Protein AF-A0A658NN05-F1 (afdb_monomer)

Secondary structure (DSSP, 8-state):
----GGGSSSHHHHHTGGGS-HHHHHHHHHHTTTT-SS-TTSHHHHHHHHHHHHHHHHHHHHHHHHHHHHHTT--

Structure (mmCIF, N/CA/C/O backbone):
data_AF-A0A658NN05-F1
#
_entry.id   AF-A0A658NN05-F1
#
loop_
_atom_site.group_PDB
_atom_site.id
_atom_site.type_symbol
_atom_site.label_atom_id
_atom_site.label_alt_id
_atom_site.label_comp_id
_atom_site.label_asym_id
_atom_site.label_entity_id
_atom_site.label_seq_id
_atom_site.pdbx_PDB_ins_code
_atom_site.Cartn_x
_atom_site.Cartn_y
_atom_site.Cartn_z
_atom_site.occupancy
_atom_site.B_iso_or_equiv
_atom_site.auth_seq_id
_atom_site.auth_comp_id
_atom_site.auth_asym_id
_atom_site.auth_atom_id
_atom_site.pdbx_PDB_model_num
ATOM 1 N N . MET A 1 1 ? 4.719 -14.387 -7.624 1.00 52.28 1 MET A N 1
ATOM 2 C CA . MET A 1 1 ? 4.737 -12.964 -7.214 1.00 52.28 1 MET A CA 1
ATOM 3 C C . MET A 1 1 ? 6.132 -12.666 -6.674 1.00 52.28 1 MET A C 1
ATOM 5 O O . MET A 1 1 ? 6.501 -13.228 -5.658 1.00 52.28 1 MET A O 1
ATOM 9 N N . GLY A 1 2 ? 6.974 -11.965 -7.439 1.00 53.66 2 GLY A N 1
ATOM 10 C CA . GLY A 1 2 ? 8.441 -12.099 -7.354 1.00 53.66 2 GLY A CA 1
ATOM 11 C C . GLY A 1 2 ? 9.213 -11.132 -6.449 1.00 53.66 2 GLY A C 1
ATOM 12 O O . GLY A 1 2 ? 10.397 -10.954 -6.686 1.00 53.66 2 GLY A O 1
ATOM 13 N N . ALA A 1 3 ? 8.594 -10.497 -5.453 1.00 63.78 3 ALA A N 1
ATOM 14 C CA . ALA A 1 3 ? 9.317 -9.694 -4.462 1.00 63.78 3 ALA A CA 1
ATOM 15 C C . ALA A 1 3 ? 8.556 -9.687 -3.136 1.00 63.78 3 ALA A C 1
ATOM 17 O O . ALA A 1 3 ? 7.332 -9.528 -3.144 1.00 63.78 3 ALA A O 1
ATOM 18 N N . LYS A 1 4 ? 9.255 -9.838 -2.006 1.00 72.12 4 LYS A N 1
ATOM 19 C CA . LYS A 1 4 ? 8.640 -9.640 -0.690 1.00 72.12 4 LYS A CA 1
ATOM 20 C C . LYS A 1 4 ? 8.548 -8.145 -0.403 1.00 72.12 4 LYS A C 1
ATOM 22 O O . LYS A 1 4 ? 9.442 -7.385 -0.765 1.00 72.12 4 LYS A O 1
ATOM 27 N N . VAL A 1 5 ? 7.499 -7.723 0.307 1.00 70.94 5 VAL A N 1
ATOM 28 C CA . VAL A 1 5 ? 7.354 -6.330 0.780 1.00 70.94 5 VAL A CA 1
ATOM 29 C C . VAL A 1 5 ? 8.569 -5.892 1.608 1.00 70.94 5 VAL A C 1
ATOM 31 O O . VAL A 1 5 ? 8.957 -4.727 1.572 1.00 70.94 5 VAL A O 1
ATOM 34 N N . GLU A 1 6 ? 9.215 -6.838 2.288 1.00 75.06 6 GLU A N 1
ATOM 35 C CA . GLU A 1 6 ? 10.426 -6.622 3.084 1.00 75.06 6 GLU A CA 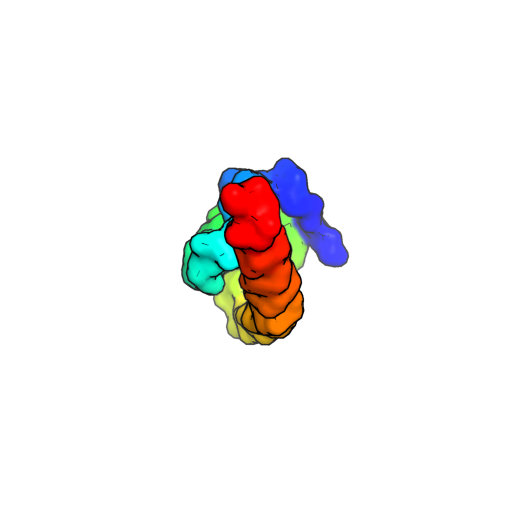1
ATOM 36 C C . GLU A 1 6 ? 11.635 -6.154 2.260 1.00 75.06 6 GLU A C 1
ATOM 38 O O . GLU A 1 6 ? 12.465 -5.406 2.776 1.00 75.06 6 GLU A O 1
ATOM 43 N N . ASP A 1 7 ? 11.701 -6.526 0.979 1.00 78.75 7 ASP A N 1
ATOM 44 C CA . ASP A 1 7 ? 12.801 -6.172 0.074 1.00 78.75 7 ASP A CA 1
ATOM 45 C C . ASP A 1 7 ? 12.604 -4.794 -0.584 1.00 78.75 7 ASP A C 1
ATOM 47 O O . ASP A 1 7 ? 13.512 -4.256 -1.237 1.00 78.75 7 ASP A O 1
ATOM 51 N N . LEU A 1 8 ? 11.409 -4.211 -0.442 1.00 81.00 8 LEU A N 1
ATOM 52 C CA . 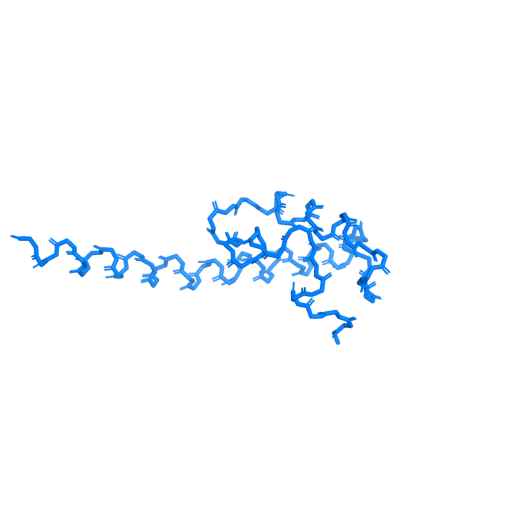LEU A 1 8 ? 11.021 -2.944 -1.051 1.00 81.00 8 LEU A CA 1
ATOM 53 C C . LEU A 1 8 ? 11.361 -1.773 -0.126 1.00 81.00 8 LEU A C 1
ATOM 55 O O . LEU A 1 8 ? 11.280 -1.856 1.097 1.00 81.00 8 LEU A O 1
ATOM 59 N N . THR A 1 9 ? 11.763 -0.643 -0.707 1.00 78.75 9 THR A N 1
ATOM 60 C CA . THR A 1 9 ? 12.187 0.529 0.073 1.00 78.75 9 THR A CA 1
ATOM 61 C C . THR A 1 9 ? 11.455 1.798 -0.375 1.00 78.75 9 THR A C 1
ATOM 63 O O . THR A 1 9 ? 11.520 2.134 -1.562 1.00 78.75 9 THR A O 1
ATOM 66 N N . PRO A 1 10 ? 10.822 2.558 0.542 1.00 82.56 10 PRO A N 1
ATOM 67 C CA . PRO A 1 10 ? 10.646 2.276 1.974 1.00 82.56 10 PRO A CA 1
ATOM 68 C C . PRO A 1 10 ? 9.519 1.260 2.246 1.00 82.56 10 PRO A C 1
ATOM 70 O O . PRO A 1 10 ? 8.381 1.478 1.837 1.00 82.56 10 PRO A O 1
ATOM 73 N N . LYS A 1 11 ? 9.821 0.178 2.983 1.00 81.62 11 LYS A N 1
ATOM 74 C CA . LYS A 1 11 ? 8.841 -0.863 3.357 1.00 81.62 11 LYS A CA 1
ATOM 75 C C . LYS A 1 11 ? 7.723 -0.347 4.259 1.00 81.62 11 LYS A C 1
ATOM 77 O O . LYS A 1 11 ? 6.597 -0.809 4.155 1.00 81.62 11 LYS A O 1
ATOM 82 N N . THR A 1 12 ? 8.017 0.642 5.101 1.00 83.06 12 THR A N 1
ATOM 83 C CA . THR A 1 12 ? 7.046 1.249 6.020 1.00 83.06 12 THR A CA 1
ATOM 84 C C . THR A 1 12 ? 5.872 1.858 5.266 1.00 83.06 12 THR A C 1
ATOM 86 O O . THR A 1 12 ? 4.734 1.590 5.611 1.00 83.06 12 THR A O 1
ATOM 89 N N . LYS A 1 13 ? 6.136 2.571 4.163 1.00 82.00 13 LYS A N 1
ATOM 90 C CA . LYS A 1 13 ? 5.088 3.174 3.325 1.00 82.00 13 LYS A CA 1
ATOM 91 C C . LYS A 1 13 ? 4.218 2.133 2.604 1.00 82.00 13 LYS A C 1
ATOM 93 O O . LYS A 1 13 ? 3.073 2.412 2.278 1.00 82.00 13 LYS A O 1
ATOM 98 N N . LEU A 1 14 ? 4.757 0.937 2.355 1.00 81.94 14 LEU A N 1
ATOM 99 C CA . LEU A 1 14 ? 3.984 -0.196 1.836 1.00 81.94 14 LEU A CA 1
ATOM 100 C C . LEU A 1 14 ? 3.186 -0.897 2.934 1.00 81.94 14 LEU A C 1
ATOM 102 O O . LEU A 1 14 ? 2.097 -1.380 2.664 1.00 81.94 14 LEU A O 1
ATOM 106 N N . GLN A 1 15 ? 3.714 -0.966 4.155 1.00 83.00 15 GLN A N 1
ATOM 107 C CA . G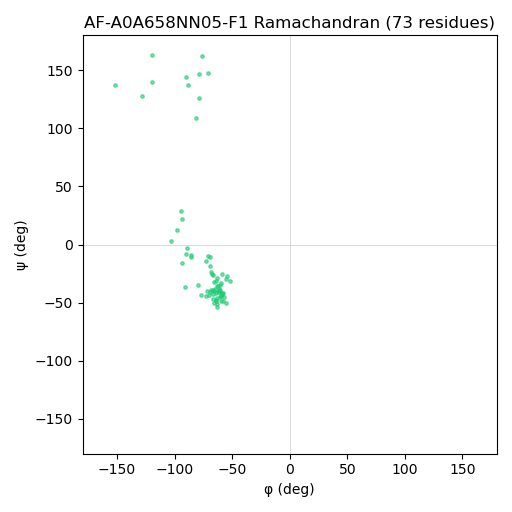LN A 1 15 ? 3.005 -1.539 5.300 1.00 83.00 15 GLN A CA 1
ATOM 108 C C . GLN A 1 15 ? 1.822 -0.665 5.714 1.00 83.00 15 GLN A C 1
ATOM 110 O O . GLN A 1 15 ? 0.753 -1.197 5.986 1.00 83.00 15 GLN A O 1
ATOM 115 N N . SER A 1 16 ? 1.985 0.657 5.672 1.00 85.12 16 SER A N 1
ATOM 116 C CA . SER A 1 16 ? 0.912 1.617 5.914 1.00 85.12 16 SER A CA 1
ATOM 117 C C . SER A 1 16 ? 0.221 2.103 4.642 1.00 85.12 16 SER A C 1
ATOM 119 O O . SER A 1 16 ? -0.293 3.214 4.606 1.00 85.12 16 SER A O 1
ATOM 121 N N . TYR A 1 17 ? 0.179 1.294 3.576 1.00 84.50 17 TYR A N 1
ATOM 122 C CA . TYR A 1 17 ? -0.417 1.713 2.298 1.00 84.50 17 TYR A CA 1
ATOM 123 C C . TYR A 1 17 ? -1.862 2.210 2.429 1.00 84.50 17 TYR A C 1
ATOM 125 O O . TYR A 1 17 ? -2.293 3.019 1.618 1.00 84.50 17 TYR A O 1
ATOM 133 N N . TYR A 1 18 ? -2.591 1.728 3.437 1.00 84.06 18 TYR A N 1
ATOM 134 C CA . TYR A 1 18 ? -3.971 2.110 3.707 1.00 84.06 18 TYR A CA 1
ATOM 135 C C . TYR A 1 18 ? -4.125 3.522 4.283 1.00 84.06 18 TYR A C 1
ATOM 137 O O . TYR A 1 18 ? -5.228 4.057 4.295 1.00 84.06 18 TYR A O 1
ATOM 145 N N . GLU A 1 19 ? -3.029 4.123 4.745 1.00 84.75 19 GLU A N 1
ATOM 146 C CA . GLU A 1 19 ? -2.966 5.517 5.195 1.00 84.75 19 GLU A CA 1
ATOM 147 C C . GLU A 1 19 ? -2.610 6.478 4.050 1.00 84.75 19 GLU A C 1
ATOM 149 O O . GLU A 1 19 ? -2.646 7.693 4.231 1.00 84.75 19 GLU A O 1
ATOM 154 N N . HIS A 1 20 ? -2.240 5.952 2.875 1.00 85.12 20 HIS A N 1
ATOM 155 C CA . HIS A 1 20 ? -1.797 6.737 1.721 1.00 85.12 20 HIS A CA 1
ATOM 156 C C . HIS A 1 20 ? -2.712 6.523 0.516 1.00 85.12 20 HIS A C 1
ATOM 158 O O . HIS A 1 20 ? -3.453 5.550 0.411 1.00 85.12 20 HIS A O 1
ATOM 164 N N . ASP A 1 21 ? -2.617 7.432 -0.445 1.00 85.50 21 ASP A N 1
ATOM 165 C CA . ASP A 1 21 ? -3.297 7.329 -1.727 1.00 85.50 21 ASP A CA 1
ATOM 166 C C . ASP A 1 21 ? -2.618 6.315 -2.675 1.00 85.50 21 ASP A C 1
ATOM 168 O O . ASP A 1 21 ? -1.445 5.943 -2.527 1.00 85.50 21 ASP A O 1
ATOM 172 N N . TYR A 1 22 ? -3.359 5.883 -3.701 1.00 84.19 22 TYR A N 1
ATOM 173 C CA . TYR A 1 22 ? -2.849 4.936 -4.695 1.00 84.19 22 TYR A CA 1
ATOM 174 C C . TYR A 1 22 ? -1.617 5.467 -5.442 1.00 84.19 22 TYR A C 1
ATOM 176 O O . TYR A 1 22 ? -0.727 4.682 -5.774 1.00 84.19 22 TYR A O 1
ATOM 184 N N . GLU A 1 23 ? -1.506 6.776 -5.692 1.00 85.69 23 GLU A N 1
ATOM 185 C CA . GLU A 1 23 ? -0.343 7.328 -6.395 1.00 85.69 23 GLU A CA 1
ATOM 186 C C . GLU A 1 23 ? 0.916 7.239 -5.534 1.00 85.69 23 GLU A C 1
ATOM 188 O O . GLU A 1 23 ? 1.975 6.839 -6.025 1.00 85.69 23 GLU A O 1
ATOM 193 N N . SER A 1 24 ? 0.795 7.522 -4.236 1.00 86.38 24 SER A N 1
ATOM 194 C CA . SER A 1 24 ? 1.848 7.312 -3.244 1.00 86.38 24 SER A CA 1
ATOM 195 C C . SER A 1 24 ? 2.315 5.857 -3.190 1.00 86.38 24 SER A C 1
ATOM 197 O O . SER A 1 24 ? 3.525 5.602 -3.172 1.00 86.38 24 SER A O 1
ATOM 199 N N . PHE A 1 25 ? 1.382 4.904 -3.179 1.00 85.50 25 PHE A N 1
ATOM 200 C CA . PHE A 1 25 ? 1.683 3.470 -3.210 1.00 85.50 25 PHE A CA 1
ATOM 201 C C . PHE A 1 25 ? 2.378 3.071 -4.522 1.00 85.50 25 PHE A C 1
ATOM 203 O O . PHE A 1 25 ? 3.453 2.459 -4.518 1.00 85.50 25 PHE A O 1
ATOM 210 N N . LEU A 1 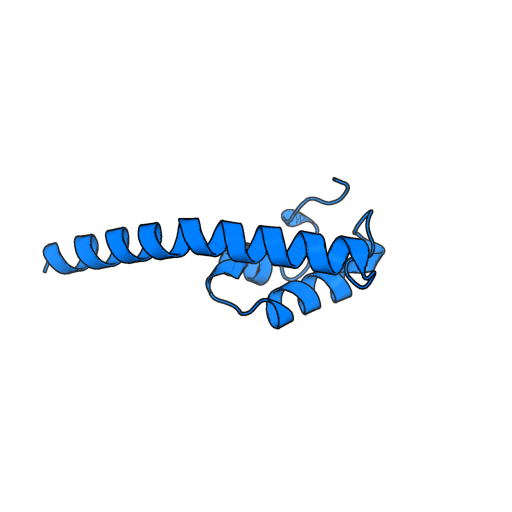26 ? 1.830 3.510 -5.656 1.00 86.25 26 LEU A N 1
ATOM 211 C CA . LEU A 1 26 ? 2.371 3.247 -6.983 1.00 86.25 26 LEU A CA 1
ATOM 212 C C . LEU A 1 26 ? 3.761 3.866 -7.173 1.00 86.25 26 LEU A C 1
ATOM 214 O O . LEU A 1 26 ? 4.618 3.259 -7.813 1.00 86.25 26 LEU A O 1
ATOM 218 N N . ALA A 1 27 ? 4.030 5.041 -6.602 1.00 87.50 27 ALA A N 1
ATOM 219 C CA . ALA A 1 27 ? 5.345 5.673 -6.638 1.00 87.50 27 ALA A CA 1
ATOM 220 C C . ALA A 1 27 ? 6.410 4.807 -5.945 1.00 87.50 27 ALA A C 1
ATOM 222 O O . ALA A 1 27 ? 7.521 4.660 -6.465 1.00 87.50 27 ALA A O 1
ATOM 223 N N . VAL A 1 28 ? 6.071 4.173 -4.815 1.00 87.44 28 VAL A N 1
ATOM 224 C CA . VAL A 1 28 ? 6.972 3.233 -4.128 1.00 87.44 28 VAL A CA 1
ATOM 225 C C . VAL A 1 28 ? 7.207 1.987 -4.982 1.00 87.44 28 VAL A C 1
ATOM 227 O O . VAL A 1 28 ? 8.355 1.557 -5.127 1.00 87.44 28 VAL A O 1
ATOM 230 N N . LEU A 1 29 ? 6.166 1.439 -5.613 1.00 85.38 29 LEU A N 1
ATOM 231 C CA . LEU A 1 29 ? 6.310 0.299 -6.522 1.00 85.38 29 LEU A CA 1
ATOM 232 C C . LEU A 1 29 ? 7.174 0.648 -7.742 1.00 85.38 29 LEU A C 1
ATOM 234 O O . LEU A 1 29 ? 8.119 -0.075 -8.054 1.00 85.38 29 LEU A O 1
ATOM 238 N N . LYS A 1 30 ? 6.932 1.797 -8.385 1.00 86.75 30 LYS A N 1
ATOM 239 C CA . LYS A 1 30 ? 7.732 2.309 -9.511 1.00 86.75 30 LYS A CA 1
ATOM 240 C C . LYS A 1 30 ? 9.198 2.493 -9.126 1.00 86.75 30 LYS A C 1
ATOM 242 O O . LYS A 1 30 ? 10.083 2.107 -9.890 1.00 86.75 30 LYS A O 1
ATOM 247 N N . LYS A 1 31 ? 9.474 3.018 -7.928 1.00 87.44 31 LYS A N 1
ATOM 248 C CA . LYS A 1 31 ? 10.840 3.155 -7.398 1.00 87.44 31 LYS A CA 1
ATOM 249 C C . LYS A 1 31 ? 11.536 1.799 -7.255 1.00 87.44 31 LYS A C 1
ATOM 251 O O . LYS A 1 31 ? 12.732 1.692 -7.515 1.00 87.44 31 LYS A O 1
ATOM 256 N N . ASN A 1 32 ? 10.785 0.758 -6.901 1.00 86.19 32 ASN A N 1
ATOM 257 C CA . ASN A 1 32 ? 11.296 -0.598 -6.729 1.00 86.19 32 ASN A CA 1
ATOM 258 C C . ASN A 1 32 ? 11.081 -1.500 -7.954 1.00 86.19 32 ASN A C 1
ATOM 260 O O . ASN A 1 32 ? 11.338 -2.695 -7.864 1.00 86.19 32 ASN A O 1
ATOM 264 N N . ARG A 1 33 ? 10.701 -0.958 -9.120 1.00 83.50 33 ARG A N 1
ATOM 265 C CA . ARG A 1 33 ? 10.403 -1.741 -10.336 1.00 83.50 33 ARG A CA 1
ATOM 266 C C . ARG A 1 33 ? 11.501 -2.727 -10.745 1.00 83.50 33 ARG A C 1
ATOM 268 O O . ARG A 1 33 ? 11.196 -3.781 -11.269 1.00 83.50 33 ARG A O 1
ATOM 275 N N . LYS A 1 34 ? 12.776 -2.410 -10.470 1.00 83.31 34 LYS A N 1
ATOM 276 C CA . LYS A 1 34 ? 13.922 -3.299 -10.750 1.00 83.31 34 LYS A CA 1
ATOM 277 C C . LYS A 1 34 ? 13.947 -4.557 -9.873 1.00 83.31 34 LYS A C 1
ATOM 279 O O . LYS A 1 34 ? 14.589 -5.530 -10.238 1.00 83.31 34 LYS A O 1
ATOM 284 N N . LYS A 1 35 ? 13.302 -4.502 -8.707 1.00 82.94 35 LYS A N 1
ATOM 285 C CA . LYS A 1 35 ? 13.155 -5.615 -7.763 1.00 82.94 35 LYS A CA 1
ATOM 286 C C . LYS A 1 35 ? 11.850 -6.383 -7.984 1.00 82.94 35 LYS A C 1
ATOM 288 O O . LYS A 1 35 ? 11.702 -7.473 -7.454 1.00 82.94 35 LYS A O 1
ATOM 293 N N . LEU A 1 36 ? 10.899 -5.813 -8.724 1.00 80.69 36 LEU A N 1
ATOM 294 C CA . LEU A 1 36 ? 9.612 -6.434 -9.008 1.00 80.69 36 LEU A CA 1
ATOM 295 C C . LEU A 1 36 ? 9.721 -7.294 -10.271 1.00 80.69 36 LEU A C 1
ATOM 297 O O . LEU A 1 36 ? 10.281 -6.872 -11.276 1.00 80.69 36 LEU A O 1
ATOM 301 N N . ALA A 1 37 ? 9.133 -8.490 -10.237 1.00 78.56 37 ALA A N 1
ATOM 302 C CA . ALA A 1 37 ? 9.031 -9.349 -11.422 1.00 78.56 37 ALA A CA 1
ATOM 303 C C . ALA A 1 37 ? 8.063 -8.797 -12.486 1.00 78.56 37 ALA A C 1
ATOM 305 O O . ALA A 1 37 ? 8.099 -9.212 -13.640 1.00 78.56 37 ALA A O 1
ATOM 306 N N . ILE A 1 38 ? 7.187 -7.877 -12.085 1.00 76.38 38 ILE A N 1
ATOM 307 C CA . ILE A 1 38 ? 6.207 -7.206 -12.935 1.00 76.38 38 ILE A CA 1
ATOM 308 C C . ILE A 1 38 ? 6.476 -5.707 -12.916 1.00 76.38 38 ILE A C 1
ATOM 310 O O . ILE A 1 38 ? 6.783 -5.147 -11.866 1.00 76.38 38 ILE A O 1
ATOM 314 N N . ASP A 1 39 ? 6.353 -5.060 -14.073 1.00 79.69 39 ASP A N 1
ATOM 315 C CA . ASP A 1 39 ? 6.467 -3.607 -14.166 1.00 79.69 39 ASP A CA 1
ATOM 316 C C . ASP A 1 39 ? 5.128 -2.960 -13.765 1.00 79.69 39 ASP A C 1
ATOM 318 O O . ASP A 1 39 ? 4.163 -3.049 -14.530 1.00 79.69 39 ASP A O 1
ATOM 322 N N . PRO A 1 40 ? 5.045 -2.300 -12.594 1.00 78.12 40 PRO A N 1
ATOM 323 C CA . PRO A 1 40 ? 3.812 -1.677 -12.118 1.00 78.12 40 PRO A CA 1
ATOM 324 C C . PRO A 1 40 ? 3.415 -0.445 -12.945 1.00 78.12 40 PRO A C 1
ATOM 326 O O . PRO A 1 40 ? 2.320 0.074 -12.771 1.00 78.12 40 PRO A O 1
ATOM 329 N N . ALA A 1 41 ? 4.292 0.062 -13.823 1.00 76.44 41 ALA A N 1
ATOM 330 C CA . ALA A 1 41 ? 3.974 1.162 -14.731 1.00 76.44 41 ALA A CA 1
ATOM 331 C C . ALA A 1 41 ? 3.314 0.698 -16.041 1.00 76.44 41 ALA A C 1
ATOM 333 O O . ALA A 1 41 ? 2.860 1.538 -16.819 1.00 76.44 41 ALA A O 1
ATOM 334 N N . ARG A 1 42 ? 3.258 -0.614 -16.311 1.00 80.62 42 ARG A N 1
ATOM 335 C CA . ARG A 1 42 ? 2.517 -1.142 -17.462 1.00 80.62 42 ARG A CA 1
ATOM 336 C C . ARG A 1 42 ? 1.014 -1.005 -17.219 1.00 80.62 42 ARG A C 1
ATOM 338 O O . ARG A 1 42 ? 0.554 -1.120 -16.090 1.00 80.62 42 ARG A O 1
ATOM 345 N N . ARG A 1 43 ? 0.250 -0.787 -18.293 1.00 79.94 43 ARG A N 1
ATOM 346 C CA . ARG A 1 43 ? -1.202 -0.554 -18.224 1.00 79.94 43 ARG A CA 1
ATOM 347 C C . ARG A 1 43 ? -1.953 -1.706 -17.548 1.00 79.94 43 ARG A C 1
ATOM 349 O O . ARG A 1 43 ? -2.723 -1.458 -16.633 1.00 79.94 43 ARG A O 1
ATOM 356 N N . GLU A 1 44 ? -1.673 -2.943 -17.954 1.00 84.75 44 GLU A N 1
ATOM 357 C CA . GLU A 1 44 ? -2.348 -4.138 -17.429 1.00 84.75 44 GLU A CA 1
ATOM 358 C C . GLU A 1 44 ? -2.089 -4.331 -15.918 1.00 84.75 44 GLU A C 1
ATOM 360 O O . GLU A 1 44 ? -3.054 -4.326 -15.155 1.00 84.75 44 GLU A O 1
ATOM 365 N N . PRO A 1 45 ? -0.828 -4.360 -15.420 1.00 82.25 45 PRO A N 1
ATOM 366 C CA . PRO A 1 45 ? -0.585 -4.474 -13.983 1.00 82.25 45 PRO A CA 1
ATOM 367 C C . PRO A 1 45 ? -1.06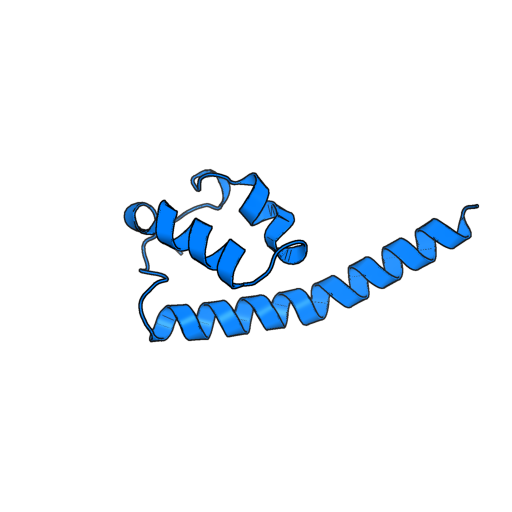2 -3.255 -13.190 1.00 82.25 45 PRO A C 1
ATOM 369 O O . PRO A 1 45 ? -1.465 -3.419 -12.046 1.00 82.25 45 PRO A O 1
ATOM 372 N N . ALA A 1 46 ? -1.024 -2.045 -13.759 1.00 81.56 46 ALA A N 1
ATOM 373 C CA . ALA A 1 46 ? -1.477 -0.836 -13.074 1.00 81.56 46 ALA A CA 1
ATOM 374 C C . ALA A 1 46 ? -2.992 -0.834 -12.823 1.00 81.56 46 ALA A C 1
ATOM 376 O O . ALA A 1 46 ? -3.422 -0.390 -11.760 1.00 81.56 46 ALA A O 1
ATOM 377 N N . GLU A 1 47 ? -3.798 -1.325 -13.767 1.00 86.12 47 GLU A N 1
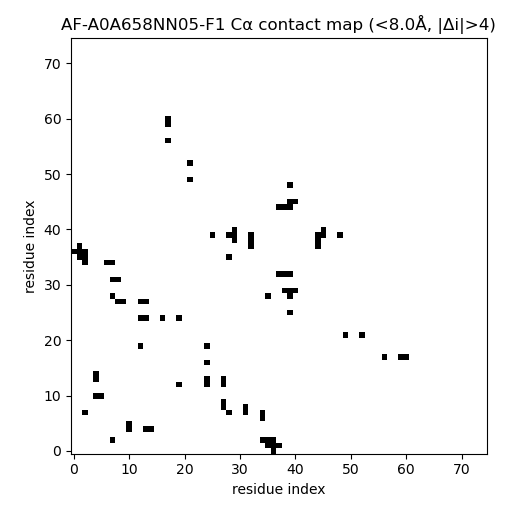ATOM 378 C CA . GLU A 1 47 ? -5.246 -1.452 -13.565 1.00 86.12 47 GLU A CA 1
ATOM 379 C C . GLU A 1 47 ? -5.571 -2.556 -12.556 1.00 86.12 47 GLU A C 1
ATOM 381 O O . GLU A 1 47 ? -6.350 -2.325 -11.631 1.00 86.12 47 GLU A O 1
ATOM 386 N N . THR A 1 48 ? -4.909 -3.714 -12.653 1.00 87.69 48 THR A N 1
ATOM 387 C CA . THR A 1 48 ? -5.070 -4.788 -11.663 1.00 87.69 48 THR A CA 1
ATOM 388 C C . THR A 1 48 ? -4.674 -4.326 -10.261 1.00 87.69 48 THR A C 1
ATOM 390 O O . THR A 1 48 ? -5.439 -4.505 -9.319 1.00 87.69 48 THR A O 1
ATOM 393 N N . LEU A 1 49 ? -3.511 -3.682 -10.110 1.00 85.50 49 LEU A N 1
ATOM 394 C CA . LEU A 1 49 ? -3.037 -3.173 -8.820 1.00 85.50 49 LEU A CA 1
ATOM 395 C C . LEU A 1 49 ? -4.000 -2.152 -8.225 1.00 85.50 49 LEU A C 1
ATOM 397 O O . LEU A 1 49 ? -4.228 -2.177 -7.020 1.00 85.50 49 LEU A O 1
ATOM 401 N N . ARG A 1 50 ? -4.575 -1.277 -9.054 1.00 87.06 50 ARG A N 1
ATOM 402 C CA . ARG A 1 50 ? -5.567 -0.304 -8.601 1.00 87.06 50 ARG A CA 1
ATOM 403 C C . ARG A 1 50 ? -6.828 -0.991 -8.087 1.00 87.06 50 ARG A C 1
ATOM 405 O O . ARG A 1 50 ? -7.270 -0.678 -6.988 1.00 87.06 50 ARG A O 1
ATOM 412 N N . SER A 1 51 ? -7.364 -1.945 -8.845 1.00 89.06 51 SER A N 1
ATOM 413 C CA . SER A 1 51 ? -8.551 -2.703 -8.439 1.00 89.06 51 SER A CA 1
ATOM 414 C C . SER A 1 51 ? -8.318 -3.462 -7.129 1.00 89.06 51 SER A C 1
ATOM 416 O O . SER A 1 51 ? -9.158 -3.430 -6.234 1.00 89.06 51 SER A O 1
ATOM 418 N N . GLU A 1 52 ? -7.169 -4.125 -6.987 1.00 88.75 52 GLU A N 1
ATOM 419 C CA . GLU A 1 52 ? -6.801 -4.842 -5.760 1.00 88.75 52 GLU A CA 1
ATOM 420 C C . GLU A 1 52 ? -6.601 -3.889 -4.573 1.00 88.75 52 GLU A C 1
ATOM 422 O O . GLU A 1 52 ? -7.035 -4.184 -3.457 1.00 88.75 52 GLU A O 1
ATOM 427 N N . PHE A 1 53 ? -5.984 -2.728 -4.806 1.00 87.81 53 PHE A N 1
ATOM 428 C CA . PHE A 1 53 ? -5.782 -1.690 -3.797 1.00 87.81 53 PHE A CA 1
ATOM 429 C C . PHE A 1 53 ? -7.116 -1.131 -3.289 1.00 87.81 53 PHE A C 1
ATOM 431 O O . PHE A 1 53 ? -7.359 -1.122 -2.083 1.00 87.81 53 PHE A O 1
ATOM 438 N N . GLU A 1 54 ? -8.008 -0.731 -4.196 1.00 88.44 54 GLU A N 1
ATOM 439 C CA . GLU A 1 54 ? -9.337 -0.209 -3.856 1.00 88.44 54 GLU A CA 1
ATOM 440 C C . GLU A 1 54 ? -10.201 -1.282 -3.168 1.00 88.44 54 GLU A C 1
ATOM 442 O O . GLU A 1 54 ? -10.836 -1.007 -2.149 1.00 88.44 54 GLU A O 1
ATOM 447 N N . SER A 1 55 ? -10.162 -2.529 -3.649 1.00 89.69 55 SER A N 1
ATOM 448 C CA . SER A 1 55 ? -10.857 -3.669 -3.029 1.00 89.69 55 SER A CA 1
ATOM 449 C C . SER A 1 55 ? -10.356 -3.956 -1.610 1.00 89.69 55 SER A C 1
ATOM 451 O O . SER A 1 55 ? -11.146 -4.217 -0.698 1.00 89.69 55 SER A O 1
ATOM 453 N N . SER A 1 56 ? -9.040 -3.874 -1.399 1.00 88.56 56 SER A N 1
ATOM 454 C CA . SER A 1 56 ? -8.426 -4.062 -0.083 1.00 88.56 56 SER A CA 1
ATOM 455 C C . SER A 1 56 ? -8.828 -2.944 0.874 1.00 88.56 56 SER A C 1
ATOM 457 O O . SER A 1 56 ? -9.278 -3.230 1.984 1.00 88.56 56 SER A O 1
ATOM 459 N N . LEU A 1 57 ? -8.763 -1.683 0.431 1.00 88.06 57 LEU A N 1
ATOM 460 C CA . LEU A 1 57 ? -9.220 -0.527 1.206 1.00 88.06 57 LEU A CA 1
ATOM 461 C C . LEU A 1 57 ? -10.701 -0.617 1.572 1.00 88.06 57 LEU A C 1
ATOM 463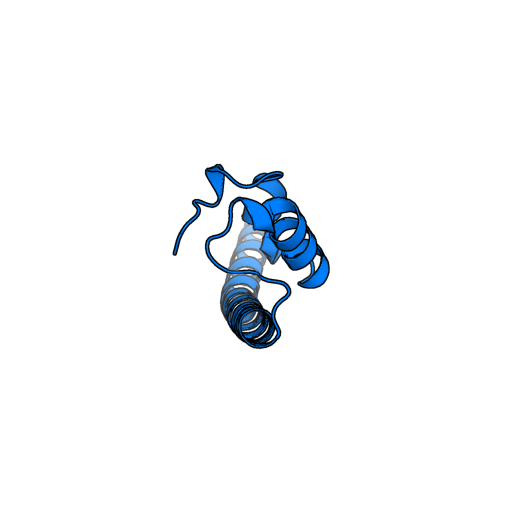 O O . LEU A 1 57 ? -11.055 -0.375 2.723 1.00 88.06 57 LEU A O 1
ATOM 467 N N . GLY A 1 58 ? -11.558 -1.031 0.637 1.00 87.50 58 GLY A N 1
ATOM 468 C CA . GLY A 1 58 ? -12.989 -1.202 0.888 1.00 87.50 58 GLY A CA 1
ATOM 469 C C . GLY A 1 58 ? -13.301 -2.196 2.011 1.00 87.50 58 GLY A C 1
ATOM 470 O O . GLY A 1 58 ? -14.334 -2.079 2.663 1.00 87.50 58 GLY A O 1
ATOM 471 N N . LYS A 1 59 ? -12.400 -3.149 2.282 1.00 88.75 59 LYS A N 1
ATOM 472 C CA . LYS A 1 59 ? -12.502 -4.078 3.419 1.00 88.75 59 LYS A CA 1
ATOM 473 C C . LYS A 1 59 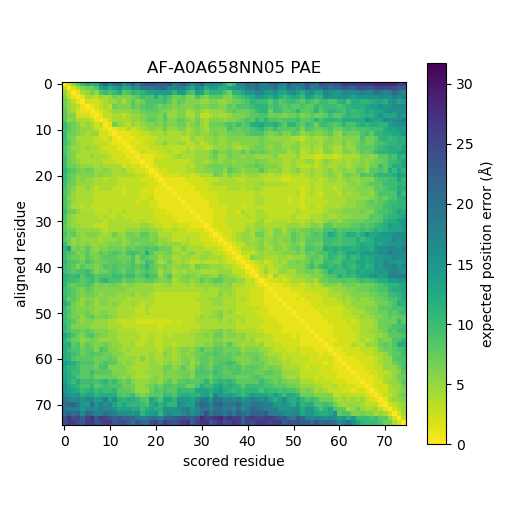? -11.798 -3.554 4.667 1.00 88.75 59 LYS A C 1
ATOM 475 O O . LYS A 1 59 ? -12.271 -3.796 5.773 1.00 88.75 59 LYS A O 1
ATOM 480 N N . LEU A 1 60 ? -10.670 -2.867 4.504 1.00 87.56 60 LEU A N 1
ATOM 481 C CA . LEU A 1 60 ? -9.833 -2.425 5.615 1.00 87.56 60 LEU A CA 1
ATOM 482 C C . LEU A 1 60 ? -10.412 -1.199 6.332 1.00 87.56 60 LEU A C 1
ATOM 484 O O . LEU A 1 60 ? -10.455 -1.182 7.557 1.00 87.56 60 LEU A O 1
ATOM 488 N N . LEU A 1 61 ? -10.907 -0.211 5.581 1.00 84.81 61 LEU A N 1
ATOM 489 C CA . LEU A 1 61 ? -11.511 1.013 6.115 1.00 84.81 61 LEU A CA 1
ATOM 490 C C . LEU A 1 61 ? -12.669 0.743 7.092 1.00 84.81 61 LEU A C 1
ATOM 492 O O . LEU A 1 61 ? -12.609 1.261 8.205 1.00 84.81 61 LEU A O 1
ATOM 496 N N . PRO A 1 62 ? -13.678 -0.097 6.777 1.00 88.69 62 PRO A N 1
ATOM 497 C CA . PRO A 1 62 ? -14.751 -0.373 7.734 1.00 88.69 62 PRO A CA 1
ATOM 498 C C . PRO A 1 62 ? -14.271 -1.159 8.963 1.00 88.69 62 PRO A C 1
ATOM 500 O O . PRO A 1 62 ? -14.884 -1.072 10.026 1.00 88.69 62 PRO A O 1
ATOM 503 N N . LEU A 1 63 ? -13.190 -1.941 8.850 1.00 88.12 63 LEU A N 1
ATOM 504 C CA . LEU A 1 63 ? -12.590 -2.619 10.001 1.00 88.12 63 LEU A CA 1
ATOM 505 C C . LEU A 1 63 ? -11.850 -1.628 10.905 1.00 88.12 63 LEU A C 1
ATOM 507 O O . LEU A 1 63 ? -12.040 -1.679 12.118 1.00 88.12 63 LEU A O 1
ATOM 511 N N . LEU A 1 64 ? -11.072 -0.711 10.325 1.00 83.69 64 LEU A N 1
ATOM 512 C CA . LEU A 1 64 ? -10.408 0.372 11.053 1.00 83.69 64 LEU A CA 1
ATOM 513 C C . LEU A 1 64 ? -11.428 1.274 11.754 1.00 83.69 64 LEU A C 1
ATOM 515 O O . LEU A 1 64 ? -11.295 1.516 12.948 1.00 83.69 64 LEU A O 1
ATOM 519 N N . GLU A 1 65 ? -12.505 1.662 11.067 1.00 85.44 65 GLU A N 1
ATOM 520 C CA . GLU A 1 65 ? -13.569 2.484 11.655 1.00 85.44 65 GLU A CA 1
ATOM 521 C C . GLU A 1 65 ? -14.247 1.778 12.843 1.00 85.44 65 GLU A C 1
ATOM 523 O O . GLU A 1 65 ? -14.542 2.399 13.865 1.00 85.44 65 GLU A O 1
ATOM 528 N N . ARG A 1 66 ? -14.482 0.461 12.752 1.00 85.38 66 ARG A N 1
ATOM 529 C CA . ARG A 1 66 ? -15.027 -0.325 13.874 1.00 85.38 66 ARG A CA 1
ATOM 530 C C . ARG A 1 66 ? -14.069 -0.378 15.060 1.00 85.38 66 ARG A C 1
ATOM 532 O O . ARG A 1 66 ? -14.539 -0.334 16.197 1.00 85.38 66 ARG A O 1
ATOM 539 N N . ILE A 1 67 ? -12.764 -0.477 14.809 1.00 84.06 67 ILE A N 1
ATOM 540 C CA . ILE A 1 67 ? -11.740 -0.452 15.858 1.00 84.06 67 ILE A CA 1
ATOM 541 C C . ILE A 1 67 ? -11.728 0.923 16.531 1.00 84.06 67 ILE A C 1
ATOM 543 O O . ILE A 1 67 ? -11.892 0.979 17.743 1.00 84.06 67 ILE A O 1
ATOM 547 N N . GLU A 1 68 ? -11.663 2.020 15.770 1.00 81.75 68 GLU A N 1
ATOM 548 C CA . GLU A 1 68 ? -11.694 3.387 16.316 1.00 81.75 68 GLU A CA 1
ATOM 549 C C . GLU A 1 68 ? -12.968 3.675 17.120 1.00 81.75 68 GLU A C 1
ATOM 551 O O . GLU A 1 68 ? -12.914 4.282 18.188 1.00 81.75 68 GLU A O 1
ATOM 556 N N . ARG A 1 69 ? -14.134 3.230 16.634 1.00 79.94 69 ARG A N 1
ATOM 557 C CA . ARG A 1 69 ? -15.392 3.355 17.387 1.00 79.94 69 ARG A CA 1
ATOM 558 C C . ARG A 1 69 ? -15.356 2.584 18.701 1.00 79.94 69 ARG A C 1
ATOM 560 O O . ARG A 1 69 ? -15.954 3.039 19.668 1.00 79.94 69 ARG A O 1
ATOM 567 N N . THR A 1 70 ? -14.702 1.425 18.720 1.00 75.06 70 THR A N 1
ATOM 568 C CA . THR A 1 70 ? -14.556 0.615 19.936 1.00 75.06 70 THR A CA 1
ATOM 569 C C . THR A 1 70 ? -13.581 1.272 20.907 1.00 75.06 70 THR A C 1
ATOM 571 O O . THR A 1 70 ? -13.869 1.310 22.094 1.00 75.06 70 THR A O 1
ATOM 574 N N . ASP A 1 71 ? -12.488 1.850 20.411 1.00 74.31 71 ASP A N 1
ATOM 575 C CA . ASP A 1 71 ? -11.488 2.558 21.221 1.00 74.31 71 ASP A CA 1
ATOM 576 C C . ASP A 1 71 ? -12.104 3.768 21.952 1.00 74.31 71 ASP A C 1
ATOM 578 O O . ASP A 1 71 ? -11.871 3.978 23.137 1.00 74.31 71 ASP A O 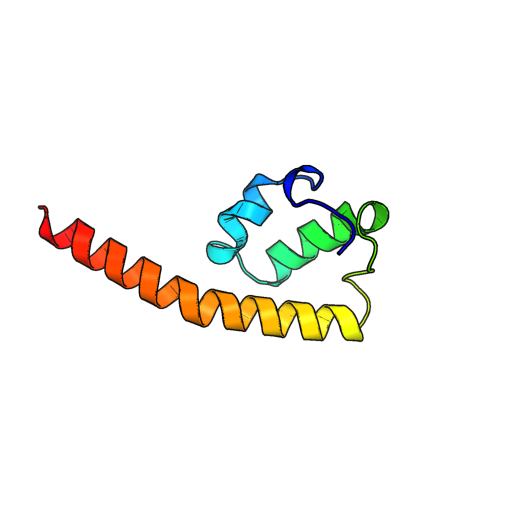1
ATOM 582 N N . ARG A 1 72 ? -13.016 4.492 21.286 1.00 69.69 72 ARG A N 1
ATOM 583 C CA . ARG A 1 72 ? -13.768 5.625 21.867 1.00 69.69 72 ARG A CA 1
ATOM 584 C C . ARG A 1 72 ? -14.830 5.243 22.905 1.00 69.69 72 ARG A C 1
ATOM 586 O O . ARG A 1 72 ? -15.407 6.137 23.511 1.00 69.69 72 ARG A O 1
ATOM 593 N N . LEU A 1 73 ? -15.144 3.957 23.074 1.00 71.62 73 LEU A N 1
ATOM 594 C CA . LEU A 1 73 ? -16.067 3.479 24.115 1.00 71.62 73 LEU A CA 1
ATOM 595 C C . LEU A 1 73 ? -15.348 3.162 25.437 1.00 71.62 73 LEU A C 1
ATOM 597 O O . LEU A 1 73 ? -16.008 2.746 26.388 1.00 71.62 73 LEU A O 1
ATOM 601 N N . ILE A 1 74 ? -14.018 3.293 25.475 1.00 63.56 74 ILE A N 1
ATOM 602 C CA . ILE A 1 74 ? -13.174 2.941 26.627 1.00 63.56 74 ILE A CA 1
ATOM 603 C C . ILE A 1 74 ? -12.718 4.203 27.404 1.00 63.56 74 ILE A C 1
ATOM 605 O O . ILE A 1 74 ? -12.010 4.075 28.400 1.00 63.56 74 ILE A O 1
ATOM 609 N N . ASP A 1 75 ? -13.167 5.399 26.999 1.00 51.84 75 ASP A N 1
ATOM 610 C CA . ASP A 1 75 ? -13.074 6.664 27.764 1.00 51.84 75 ASP A CA 1
ATOM 611 C C . ASP A 1 75 ? -14.363 6.909 28.575 1.00 51.84 75 ASP A C 1
ATOM 613 O O . ASP A 1 75 ? -14.273 7.407 29.722 1.00 51.84 75 ASP A O 1
#

Nearest PDB structures (foldseek):
  6kgx-assembly1_AD  TM=2.570E-01  e=5.819E+00  Porphyridium purpureum

Sequence (75 aa):
MGAKVEDLTPKTKLQSYYEHDYESFLAVLKKNRKKLAIDPARREPAETLRSEFESSLGKLLPLLERIERTDRLID

Foldseek 3Di:
DQADCVVFPPSVCVVVVLVDDPVSNLVSCCVCCVRDPDRCPDPVNVVVVVVVSVVVNVVVVVVVVVVVVVVVVVD

Mean predicted aligned error: 6.95 Å

pLDDT: mean 81.41, std 8.09, range [51.84, 89.69]

Radius of gyration: 14.75 Å; Cα contacts (8 Å, |Δi|>4): 46; chains: 1; bounding box: 30×20×46 Å

Solvent-accessible surface area (backbone atoms only — not comparable to full-atom values): 4450 Å² total; per-residue (Å²): 134,67,58,59,67,84,82,38,69,67,37,66,59,62,74,45,36,87,83,50,53,71,65,64,46,48,49,44,47,54,72,33,32,91,61,37,76,59,58,55,83,40,70,69,51,37,53,52,51,47,53,53,49,54,56,48,43,69,58,46,52,64,50,52,51,52,49,54,58,53,59,68,72,76,117